Protein AF-A0A803KW13-F1 (afdb_monomer_lite)

Sequence (88 aa):
MTMLKKSNIAVLVALLMIIWMGKSTGFRCGKIAHNSTCPDGFCCNISGYCGKTVEFCGKSHCQSQCEHEDVPQIQAKQTPSIRAFRTR

Organism: Chenopodium quinoa (NCBI:txid63459)

Structure (mmCIF, N/CA/C/O backbone):
data_AF-A0A803KW13-F1
#
_entry.id   AF-A0A803KW13-F1
#
loop_
_atom_site.group_PDB
_atom_site.id
_atom_site.type_symbol
_atom_site.label_atom_id
_atom_site.label_alt_id
_atom_site.label_comp_id
_atom_site.label_asym_id
_atom_site.label_entity_id
_atom_site.label_seq_id
_atom_site.pdbx_PDB_ins_code
_atom_site.Cartn_x
_atom_site.Cartn_y
_atom_site.Cartn_z
_atom_site.occupancy
_atom_site.B_iso_or_equiv
_atom_site.auth_seq_id
_atom_site.auth_comp_id
_atom_site.auth_asym_id
_atom_site.auth_atom_id
_atom_site.pdbx_PDB_model_num
ATOM 1 N N . MET A 1 1 ? 33.187 -20.341 -38.595 1.00 43.28 1 MET A N 1
ATOM 2 C CA . MET A 1 1 ? 32.102 -20.575 -37.618 1.00 43.28 1 MET A CA 1
ATOM 3 C C . MET A 1 1 ? 32.135 -19.469 -36.564 1.00 43.28 1 MET A C 1
ATOM 5 O O . MET A 1 1 ? 32.844 -19.555 -35.577 1.00 43.28 1 MET A O 1
ATOM 9 N N . THR A 1 2 ? 31.448 -18.372 -36.901 1.00 41.94 2 THR A N 1
ATOM 10 C CA . THR A 1 2 ? 30.796 -17.373 -36.029 1.00 41.94 2 THR A CA 1
ATOM 11 C C . THR A 1 2 ? 31.546 -16.842 -34.795 1.00 41.94 2 THR A C 1
ATOM 13 O O . THR A 1 2 ? 31.236 -17.211 -33.665 1.00 41.94 2 THR A O 1
ATOM 16 N N . MET A 1 3 ? 32.443 -15.873 -35.028 1.00 49.66 3 MET A N 1
ATOM 17 C CA . MET A 1 3 ? 32.901 -14.895 -34.021 1.00 49.66 3 MET A CA 1
ATOM 18 C C . MET A 1 3 ? 31.928 -13.703 -33.859 1.00 49.66 3 MET A C 1
ATOM 20 O O . MET A 1 3 ? 32.010 -12.978 -32.873 1.00 49.66 3 MET A O 1
ATOM 24 N N . LEU A 1 4 ? 30.920 -13.551 -34.737 1.00 54.59 4 LEU A N 1
ATOM 25 C CA . LEU A 1 4 ? 29.619 -13.028 -34.303 1.00 54.59 4 LEU A CA 1
ATOM 26 C C . LEU A 1 4 ? 29.020 -14.121 -33.431 1.00 54.59 4 LEU A C 1
ATOM 28 O O . LEU A 1 4 ? 28.523 -15.075 -34.011 1.00 54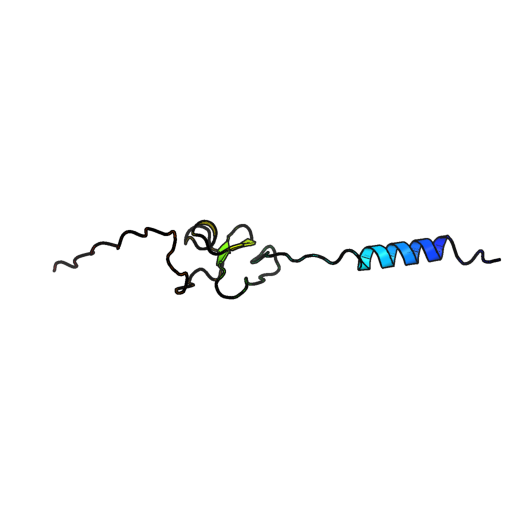.59 4 LEU A O 1
ATOM 32 N N . LYS A 1 5 ? 29.090 -14.052 -32.101 1.00 54.72 5 LYS A N 1
ATOM 33 C CA . LYS A 1 5 ? 28.039 -14.641 -31.248 1.00 54.72 5 LYS A CA 1
ATOM 34 C C . LYS A 1 5 ? 28.288 -14.463 -29.762 1.00 54.72 5 LYS A C 1
ATOM 36 O O . LYS A 1 5 ? 27.312 -14.316 -29.063 1.00 54.72 5 LYS A O 1
ATOM 41 N N . LYS A 1 6 ? 29.509 -14.402 -29.224 1.00 55.41 6 LYS A N 1
ATOM 42 C CA . LYS A 1 6 ? 29.646 -14.504 -27.752 1.00 55.41 6 LYS A CA 1
ATOM 43 C C . LYS A 1 6 ? 29.341 -13.212 -26.980 1.00 55.41 6 LYS A C 1
ATOM 45 O O . LYS A 1 6 ? 28.599 -13.270 -26.009 1.00 55.41 6 LYS A O 1
ATOM 50 N N . SER A 1 7 ? 29.822 -12.055 -27.450 1.00 68.12 7 SER A N 1
ATOM 51 C CA . SER A 1 7 ? 29.515 -10.753 -26.824 1.00 68.12 7 SER A CA 1
ATOM 52 C C . SER A 1 7 ? 28.091 -10.280 -27.156 1.00 68.12 7 SER A C 1
ATOM 54 O O . SER A 1 7 ? 27.328 -9.953 -26.256 1.00 68.12 7 SER A O 1
ATOM 56 N N . ASN A 1 8 ? 27.661 -10.387 -28.420 1.00 71.06 8 ASN A N 1
ATOM 57 C CA . ASN A 1 8 ? 26.300 -10.002 -28.819 1.00 71.06 8 ASN A CA 1
ATOM 58 C C . ASN A 1 8 ? 25.222 -10.949 -28.264 1.00 71.06 8 ASN A C 1
ATOM 60 O O . ASN A 1 8 ? 24.174 -10.464 -27.859 1.00 71.06 8 ASN A O 1
ATOM 64 N N . ILE A 1 9 ? 25.456 -12.273 -28.180 1.00 79.31 9 ILE A N 1
ATOM 65 C CA . ILE A 1 9 ? 24.522 -13.166 -27.464 1.00 79.31 9 ILE A CA 1
ATOM 66 C C . ILE A 1 9 ? 24.517 -12.823 -25.978 1.00 79.31 9 ILE A C 1
ATOM 68 O O . ILE A 1 9 ? 23.439 -12.799 -25.407 1.00 79.31 9 ILE A O 1
ATOM 72 N N . ALA A 1 10 ? 25.657 -12.527 -25.344 1.00 80.94 10 ALA A N 1
ATOM 73 C CA . ALA A 1 10 ? 25.659 -12.140 -23.931 1.00 80.94 10 ALA A CA 1
ATOM 74 C C . ALA A 1 10 ? 24.825 -10.870 -23.682 1.00 80.94 10 ALA A C 1
ATOM 76 O O . ALA A 1 10 ? 24.044 -10.833 -22.735 1.00 80.94 10 ALA A O 1
ATOM 77 N N . VAL A 1 11 ? 24.916 -9.876 -24.574 1.00 83.94 11 VAL A N 1
ATOM 78 C CA . VAL A 1 11 ? 24.084 -8.662 -24.527 1.00 83.94 11 VAL A CA 1
ATOM 79 C C . VAL A 1 11 ? 22.607 -8.990 -24.768 1.00 83.94 11 VAL A C 1
ATOM 81 O O . VAL A 1 11 ? 21.756 -8.541 -24.006 1.00 83.94 11 VAL A O 1
ATOM 84 N N . LEU A 1 12 ? 22.283 -9.817 -25.767 1.00 82.38 12 LEU A N 1
ATOM 85 C CA . LEU A 1 12 ? 20.901 -10.227 -26.045 1.00 82.38 12 LEU A CA 1
ATOM 86 C C . LEU A 1 12 ? 20.300 -11.053 -24.897 1.00 82.38 12 LEU A C 1
ATOM 88 O O . LEU A 1 12 ? 19.153 -10.832 -24.529 1.00 82.38 12 LEU A O 1
ATOM 92 N N . VAL A 1 13 ? 21.067 -11.955 -24.283 1.00 84.62 13 VAL A N 1
ATOM 93 C CA . VAL A 1 13 ? 20.639 -12.751 -23.122 1.00 84.62 13 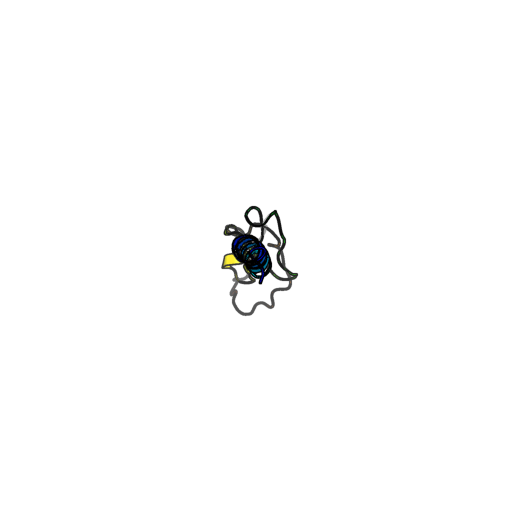VAL A CA 1
ATOM 94 C C . VAL A 1 13 ? 20.435 -11.855 -21.902 1.00 84.62 13 VAL A C 1
ATOM 96 O O . VAL A 1 13 ? 19.430 -12.009 -21.219 1.00 84.62 13 VAL A O 1
ATOM 99 N N . ALA A 1 14 ? 21.314 -10.881 -21.652 1.00 83.88 14 ALA A N 1
ATOM 100 C CA . ALA A 1 14 ? 21.138 -9.918 -20.565 1.00 83.88 14 ALA A CA 1
ATOM 101 C C . ALA A 1 14 ? 19.885 -9.044 -20.757 1.00 83.88 14 ALA A C 1
ATOM 103 O O . ALA A 1 14 ? 19.117 -8.866 -19.814 1.00 83.88 14 ALA A O 1
ATOM 104 N N . LEU A 1 15 ? 19.630 -8.558 -21.977 1.00 83.00 15 LEU A N 1
ATOM 105 C CA . LEU A 1 15 ? 18.423 -7.789 -22.303 1.00 83.00 15 LEU A CA 1
ATOM 106 C C . LEU A 1 15 ? 17.152 -8.628 -22.150 1.00 83.00 15 LEU A C 1
ATOM 108 O O . LEU A 1 15 ? 16.174 -8.157 -21.577 1.00 83.00 15 LEU A O 1
ATOM 112 N N . LEU A 1 16 ? 17.180 -9.886 -22.592 1.00 84.25 16 LEU A N 1
ATOM 113 C CA . LEU A 1 16 ? 16.065 -10.806 -22.396 1.00 84.25 16 LEU A CA 1
ATOM 114 C C . LEU A 1 16 ? 15.831 -11.071 -20.902 1.00 84.25 16 LEU A C 1
ATOM 116 O O . LEU A 1 16 ? 14.705 -10.927 -20.445 1.00 84.25 16 LEU A O 1
ATOM 120 N N . MET A 1 17 ? 16.867 -11.349 -20.105 1.00 77.19 17 MET A N 1
ATOM 121 C CA . MET A 1 17 ? 16.751 -11.574 -18.651 1.00 77.19 17 MET A CA 1
ATOM 122 C C . MET A 1 17 ? 16.130 -10.387 -17.892 1.00 77.19 17 MET A C 1
ATOM 124 O O . MET A 1 17 ? 15.410 -10.596 -16.919 1.00 77.19 17 MET A O 1
ATOM 128 N N . ILE A 1 18 ? 16.347 -9.151 -18.353 1.00 76.44 18 ILE A N 1
ATOM 129 C CA . ILE A 1 18 ? 15.710 -7.946 -17.792 1.00 76.44 18 ILE A CA 1
ATOM 130 C C . ILE A 1 18 ? 14.208 -7.895 -18.132 1.00 76.44 18 ILE A C 1
ATOM 132 O O . ILE A 1 18 ? 13.411 -7.454 -17.308 1.00 76.44 18 ILE A O 1
ATOM 136 N N . ILE A 1 19 ? 13.809 -8.394 -19.306 1.00 72.75 19 ILE A N 1
ATOM 137 C CA . ILE A 1 19 ? 12.407 -8.473 -19.756 1.00 72.75 19 ILE A CA 1
ATOM 138 C C . ILE A 1 19 ? 11.629 -9.563 -18.988 1.00 72.75 19 ILE A C 1
ATOM 140 O O . ILE A 1 19 ? 10.432 -9.410 -18.756 1.00 72.75 19 ILE A O 1
ATOM 144 N N . TRP A 1 20 ? 12.299 -10.628 -18.529 1.00 71.69 20 TRP A N 1
ATOM 145 C CA . TRP A 1 20 ? 11.686 -11.703 -17.728 1.00 71.69 20 TRP A CA 1
ATOM 146 C C . TRP A 1 20 ? 11.475 -11.351 -16.246 1.00 71.69 20 TRP A C 1
ATOM 148 O O . TRP A 1 20 ? 10.692 -12.021 -15.574 1.00 71.69 20 TRP A O 1
ATOM 158 N N . MET A 1 21 ? 12.102 -10.292 -15.720 1.00 64.94 21 MET A N 1
ATOM 159 C CA . MET A 1 21 ? 11.789 -9.782 -14.378 1.00 64.94 21 MET A CA 1
ATOM 160 C C . MET A 1 21 ? 10.533 -8.906 -14.420 1.00 64.94 21 MET A C 1
ATOM 162 O O . MET A 1 21 ? 10.578 -7.693 -14.200 1.00 64.94 21 MET A O 1
ATOM 166 N N . GLY A 1 22 ? 9.393 -9.532 -14.719 1.00 61.72 22 GLY A N 1
ATOM 167 C CA .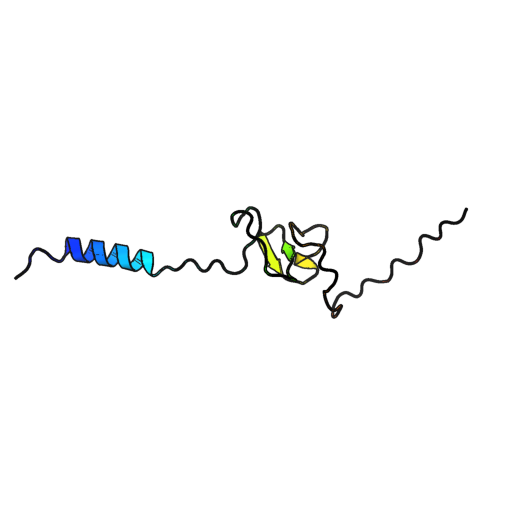 GLY A 1 22 ? 8.081 -8.920 -14.564 1.00 61.72 22 GLY A CA 1
ATOM 168 C C . GLY A 1 22 ? 7.946 -8.368 -13.146 1.00 61.72 22 GLY A C 1
ATOM 169 O O . GLY A 1 22 ? 7.998 -9.108 -12.164 1.00 61.72 22 GLY A O 1
ATOM 170 N N . LYS A 1 23 ? 7.828 -7.045 -13.026 1.00 58.34 23 LYS A N 1
ATOM 171 C CA . LYS A 1 23 ? 7.586 -6.387 -11.746 1.00 58.34 23 LYS A CA 1
ATOM 172 C C . LYS A 1 23 ? 6.196 -6.784 -11.260 1.00 58.34 23 LYS A C 1
ATOM 174 O O . LYS A 1 23 ? 5.205 -6.223 -11.714 1.00 58.34 23 LYS A O 1
ATOM 179 N N . SER A 1 24 ? 6.123 -7.722 -10.322 1.00 56.97 24 SER A N 1
ATOM 180 C CA . SER A 1 24 ? 4.899 -7.994 -9.574 1.00 56.97 24 SER A CA 1
ATOM 181 C C . SER A 1 24 ? 4.558 -6.767 -8.729 1.00 56.97 24 SER A C 1
ATOM 183 O O . SER A 1 24 ? 5.052 -6.607 -7.614 1.00 56.97 24 SER A O 1
ATOM 185 N N . THR A 1 25 ? 3.721 -5.871 -9.251 1.00 56.69 25 THR A N 1
ATOM 186 C CA . THR A 1 25 ? 3.089 -4.793 -8.479 1.00 56.69 25 THR A CA 1
ATOM 187 C C . THR A 1 25 ? 1.983 -5.397 -7.619 1.00 56.69 25 THR A C 1
ATOM 189 O O . THR A 1 25 ? 0.796 -5.180 -7.840 1.00 56.69 25 THR A O 1
ATOM 192 N N . GLY A 1 26 ? 2.373 -6.243 -6.669 1.00 63.16 26 GLY A N 1
ATOM 193 C CA . GLY A 1 26 ? 1.450 -6.831 -5.714 1.00 63.16 26 GLY A CA 1
ATOM 194 C C . GLY A 1 26 ? 0.993 -5.763 -4.731 1.00 63.16 26 GLY A C 1
ATOM 195 O O . GLY A 1 26 ? 1.817 -5.237 -3.994 1.00 63.16 26 GLY A O 1
ATOM 196 N N . PHE A 1 27 ? -0.304 -5.453 -4.732 1.00 76.31 27 PHE A N 1
ATOM 197 C CA . PHE A 1 27 ? -1.037 -4.854 -3.608 1.00 76.31 27 PHE A CA 1
ATOM 198 C C . PHE A 1 27 ? -0.450 -3.567 -2.984 1.00 76.31 27 PHE A C 1
ATOM 200 O O . PHE A 1 27 ? -0.781 -3.236 -1.843 1.00 76.31 27 PHE A O 1
ATOM 207 N N . ARG A 1 28 ? 0.411 -2.834 -3.705 1.00 89.94 28 ARG A N 1
ATOM 208 C CA . ARG A 1 28 ? 0.922 -1.534 -3.258 1.00 89.94 28 ARG A CA 1
ATOM 209 C C . ARG A 1 28 ? -0.013 -0.432 -3.721 1.00 89.94 28 ARG A C 1
ATOM 211 O O . ARG A 1 28 ? -0.538 -0.500 -4.826 1.00 89.94 28 ARG A O 1
ATOM 218 N N . CYS A 1 29 ? -0.171 0.579 -2.884 1.00 92.19 29 CYS A N 1
ATOM 219 C CA . CYS A 1 29 ? -1.029 1.724 -3.143 1.00 92.19 29 CYS A CA 1
ATOM 220 C C . CYS A 1 29 ? -0.389 3.012 -2.633 1.00 92.19 29 CYS A C 1
ATOM 222 O O . CYS A 1 29 ? 0.611 3.004 -1.905 1.00 92.19 29 CYS A O 1
ATOM 224 N N . GLY A 1 30 ? -0.979 4.137 -3.018 1.00 90.62 30 GLY A N 1
ATOM 225 C CA . GLY A 1 30 ? -0.625 5.417 -2.440 1.00 90.62 30 GLY A CA 1
ATOM 226 C C . GLY A 1 30 ? 0.666 6.019 -2.985 1.00 90.62 30 GLY A C 1
ATOM 227 O O . GLY A 1 30 ? 1.157 5.647 -4.054 1.00 90.62 30 GLY A O 1
ATOM 228 N N . LYS A 1 31 ? 1.242 6.974 -2.247 1.00 87.81 31 LYS A N 1
ATOM 229 C CA . LYS A 1 31 ? 2.394 7.782 -2.713 1.00 87.81 31 LYS A CA 1
ATOM 230 C C . LYS A 1 31 ? 3.608 6.947 -3.126 1.00 87.81 31 LYS A C 1
ATOM 232 O O . LYS A 1 31 ? 4.315 7.305 -4.062 1.00 87.81 31 LYS A O 1
ATOM 237 N N . ILE A 1 32 ? 3.834 5.821 -2.449 1.00 86.06 32 ILE A N 1
ATOM 238 C CA . ILE A 1 32 ? 4.963 4.919 -2.723 1.00 86.06 32 ILE A CA 1
ATOM 239 C C . ILE A 1 32 ? 4.751 4.040 -3.963 1.00 86.06 32 ILE A C 1
ATOM 241 O O . ILE A 1 32 ? 5.672 3.348 -4.394 1.00 86.06 32 ILE A O 1
ATOM 245 N N . ALA A 1 33 ? 3.538 4.047 -4.515 1.00 88.31 33 ALA A N 1
ATOM 246 C CA . ALA A 1 33 ? 3.126 3.245 -5.654 1.00 88.31 33 ALA A CA 1
ATOM 247 C C . ALA A 1 33 ? 2.468 4.121 -6.733 1.00 88.31 33 ALA A C 1
ATOM 249 O O . ALA A 1 33 ? 1.465 3.733 -7.323 1.00 88.31 33 ALA A O 1
ATOM 250 N N . HIS A 1 34 ? 3.024 5.313 -6.981 1.00 87.38 34 HIS A N 1
ATOM 251 C CA . HIS A 1 34 ? 2.553 6.247 -8.015 1.00 87.38 34 HIS A CA 1
ATOM 252 C C . HIS A 1 34 ? 1.079 6.660 -7.862 1.00 87.38 34 HIS A C 1
ATOM 254 O O . HIS A 1 34 ? 0.379 6.844 -8.853 1.00 87.38 34 HIS A O 1
ATOM 260 N N . ASN A 1 35 ? 0.607 6.806 -6.620 1.00 87.00 35 ASN A N 1
ATOM 261 C CA . ASN A 1 35 ? -0.796 7.076 -6.292 1.00 87.00 35 ASN A CA 1
ATOM 262 C C . ASN A 1 35 ? -1.768 6.013 -6.833 1.00 87.00 35 ASN A C 1
ATOM 264 O O . ASN A 1 35 ? -2.933 6.315 -7.081 1.00 87.00 35 ASN A O 1
ATOM 268 N N . SER A 1 36 ? -1.306 4.770 -6.998 1.00 90.19 36 SER A N 1
ATOM 269 C CA . SER A 1 36 ? -2.193 3.649 -7.317 1.00 90.19 36 SER A CA 1
ATOM 270 C C . SER A 1 36 ? -3.224 3.435 -6.213 1.00 90.19 36 SER A C 1
ATOM 272 O O . SER A 1 36 ? -2.947 3.600 -5.019 1.00 90.19 36 SER A O 1
ATOM 274 N N . THR A 1 37 ? -4.432 3.079 -6.630 1.00 88.62 37 THR A N 1
ATOM 275 C CA . THR A 1 37 ? -5.543 2.732 -5.750 1.00 88.62 37 THR A CA 1
ATOM 276 C C . THR A 1 37 ? -5.610 1.224 -5.548 1.00 88.62 37 THR A C 1
ATOM 278 O O . THR A 1 37 ? -5.130 0.437 -6.365 1.00 88.62 37 THR A O 1
ATOM 281 N N . CYS A 1 38 ? -6.195 0.819 -4.425 1.00 89.19 38 CYS A N 1
ATOM 282 C CA . CYS A 1 38 ? -6.523 -0.581 -4.192 1.00 89.19 38 CYS A CA 1
ATOM 283 C C . CYS A 1 38 ? -7.770 -0.979 -4.988 1.00 89.19 38 CYS A C 1
ATOM 285 O O . CYS A 1 38 ? -8.573 -0.100 -5.299 1.00 89.19 38 CYS A O 1
ATOM 287 N N . PRO A 1 39 ? -7.963 -2.279 -5.264 1.00 86.25 39 PRO A N 1
ATOM 288 C CA . PRO A 1 39 ? -9.222 -2.790 -5.796 1.00 86.25 39 PRO A CA 1
ATOM 289 C C . PRO A 1 39 ? -10.415 -2.405 -4.912 1.00 86.25 39 PRO A C 1
ATOM 291 O O . PRO A 1 39 ? -10.245 -2.174 -3.711 1.00 86.25 39 PRO A O 1
ATOM 294 N N . ASP A 1 40 ? -11.617 -2.415 -5.485 1.00 83.00 40 ASP A N 1
ATOM 295 C CA . ASP A 1 40 ? -12.841 -2.072 -4.762 1.00 83.00 40 ASP A CA 1
ATOM 296 C C . ASP A 1 40 ? -13.017 -2.913 -3.487 1.00 83.00 40 ASP A C 1
ATOM 298 O O . ASP A 1 40 ? -12.788 -4.131 -3.449 1.00 83.00 40 ASP A O 1
ATOM 302 N N . GLY A 1 41 ? -13.419 -2.250 -2.407 1.00 78.81 41 GLY A N 1
ATOM 303 C CA . GLY A 1 41 ? -13.584 -2.868 -1.097 1.00 78.81 41 GLY A CA 1
ATOM 304 C C . GLY A 1 41 ? -12.282 -3.021 -0.306 1.00 78.81 41 GLY A C 1
ATOM 305 O O . GLY A 1 41 ? -12.297 -3.735 0.697 1.00 78.81 41 GLY A O 1
ATOM 306 N N . PHE A 1 42 ? -11.165 -2.415 -0.733 1.00 86.94 42 PHE A N 1
ATOM 307 C CA . PHE A 1 42 ? -9.890 -2.395 -0.004 1.00 86.94 42 PHE A CA 1
ATOM 308 C C . PHE A 1 42 ? -9.425 -0.969 0.309 1.00 86.94 42 PHE A C 1
ATOM 310 O O . PHE A 1 42 ? -9.418 -0.083 -0.544 1.00 86.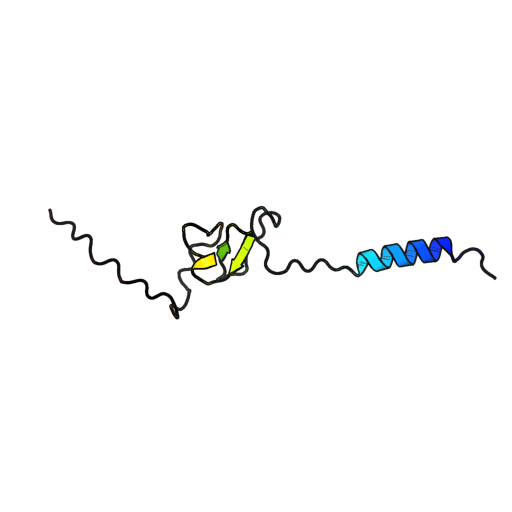94 42 PHE A O 1
ATOM 317 N N . CYS A 1 43 ? -8.925 -0.783 1.524 1.00 91.38 43 CYS A N 1
ATOM 318 C CA . CYS A 1 43 ? -8.333 0.460 1.993 1.00 91.38 43 CYS A CA 1
ATOM 319 C C . CYS A 1 43 ? -6.830 0.466 1.738 1.00 91.38 43 CYS A C 1
ATOM 321 O O . CYS A 1 43 ? -6.159 -0.559 1.885 1.00 91.38 43 CYS A O 1
ATOM 323 N N . CYS A 1 44 ? -6.296 1.636 1.408 1.00 92.69 44 CYS A N 1
ATOM 324 C CA . CYS A 1 44 ? -4.863 1.856 1.341 1.00 92.69 44 CYS A CA 1
ATOM 325 C C . CYS A 1 44 ? -4.360 2.359 2.688 1.00 92.69 44 CYS A C 1
ATOM 327 O O . CYS A 1 44 ? -4.775 3.431 3.129 1.00 92.69 44 CYS A O 1
ATOM 329 N N . ASN A 1 45 ? -3.445 1.636 3.326 1.00 91.31 45 ASN A N 1
ATOM 330 C CA . ASN A 1 45 ? -2.822 2.111 4.557 1.00 91.31 45 ASN A CA 1
ATOM 331 C C . ASN A 1 45 ? -1.683 3.113 4.278 1.00 91.31 45 ASN A C 1
ATOM 333 O O . ASN A 1 45 ? -1.191 3.243 3.156 1.00 91.31 45 ASN A O 1
ATOM 337 N N . ILE A 1 46 ? -1.214 3.815 5.310 1.00 91.31 46 ILE A N 1
ATOM 338 C CA . ILE A 1 46 ? -0.086 4.761 5.207 1.00 91.31 46 ILE A CA 1
ATOM 339 C C . ILE A 1 46 ? 1.230 4.095 4.788 1.00 91.31 46 ILE A C 1
ATOM 341 O O . ILE A 1 46 ? 2.094 4.755 4.215 1.00 91.31 46 ILE A O 1
ATOM 345 N N . SER A 1 47 ? 1.377 2.793 5.044 1.00 91.19 47 SER A N 1
ATOM 346 C CA . SER A 1 47 ? 2.516 1.986 4.599 1.00 91.19 47 SER A CA 1
ATOM 347 C C . SER A 1 47 ? 2.445 1.633 3.108 1.00 91.19 47 SER A C 1
ATOM 349 O O . SER A 1 47 ? 3.370 1.002 2.599 1.00 91.19 47 SER A O 1
ATOM 351 N N . GLY A 1 48 ? 1.375 2.046 2.417 1.00 92.25 48 GLY A N 1
ATOM 352 C CA . GLY A 1 48 ? 1.149 1.863 0.990 1.00 92.25 48 GLY A CA 1
ATOM 353 C C . GLY A 1 48 ? 0.840 0.424 0.600 1.00 92.25 48 GLY A C 1
ATOM 354 O O . GLY A 1 48 ? 1.313 -0.043 -0.435 1.00 92.25 48 GLY A O 1
ATOM 355 N N . TYR A 1 49 ? 0.058 -0.266 1.428 1.00 90.81 49 TYR A N 1
ATOM 356 C CA . TYR A 1 49 ? -0.488 -1.591 1.158 1.00 90.81 49 TYR A CA 1
ATOM 357 C C . TYR A 1 49 ? -2.011 -1.588 1.230 1.00 90.81 49 TYR A C 1
ATOM 359 O O . TYR A 1 49 ? -2.615 -0.867 2.027 1.00 90.81 49 TYR A O 1
ATOM 367 N N . CYS A 1 50 ? -2.613 -2.443 0.415 1.00 91.38 50 CYS A N 1
ATOM 368 C CA . CYS A 1 50 ? -4.053 -2.632 0.370 1.00 91.38 50 CYS A CA 1
ATOM 369 C C . CYS A 1 50 ? -4.522 -3.699 1.371 1.00 91.38 50 CYS A C 1
ATOM 371 O O . CYS A 1 50 ? -3.931 -4.772 1.474 1.00 91.38 50 CYS A O 1
ATOM 373 N N . GLY A 1 51 ? -5.614 -3.439 2.087 1.00 87.50 51 GLY A N 1
ATOM 374 C CA . GLY A 1 51 ? -6.202 -4.389 3.038 1.00 87.50 51 GLY A CA 1
ATOM 375 C C . GLY A 1 51 ? -7.615 -3.988 3.461 1.00 87.50 51 GLY A C 1
ATOM 376 O O . GLY A 1 51 ? -8.074 -2.901 3.131 1.00 87.50 51 GLY A O 1
ATOM 377 N N . LYS A 1 52 ? -8.325 -4.873 4.170 1.00 85.62 52 LYS A N 1
ATOM 378 C CA . LYS A 1 52 ? -9.717 -4.634 4.620 1.00 85.62 52 LYS A CA 1
ATOM 379 C C . LYS A 1 52 ? -9.883 -4.545 6.136 1.00 85.62 52 LYS A C 1
ATOM 381 O O . LYS A 1 52 ? -10.972 -4.260 6.619 1.00 85.62 52 LYS A O 1
ATOM 386 N N . THR A 1 53 ? -8.839 -4.855 6.900 1.00 83.56 53 THR A N 1
ATOM 387 C CA . THR A 1 53 ? -8.929 -4.871 8.364 1.00 83.56 53 THR A CA 1
ATOM 388 C C . THR A 1 53 ? -8.790 -3.457 8.929 1.00 83.56 53 THR A C 1
ATOM 390 O O . THR A 1 53 ? -8.359 -2.528 8.240 1.00 83.56 53 THR A O 1
ATOM 393 N N . VAL A 1 54 ? -9.125 -3.291 10.211 1.00 81.81 54 VAL A N 1
ATOM 394 C CA . VAL A 1 54 ? -9.016 -2.010 10.932 1.00 81.81 54 VAL A CA 1
ATOM 395 C C . VAL A 1 54 ? -7.596 -1.430 10.875 1.00 81.81 54 VAL A C 1
ATOM 397 O O . VAL A 1 54 ? -7.436 -0.216 10.872 1.00 81.81 54 VAL A O 1
ATOM 400 N N . GLU A 1 55 ? -6.563 -2.263 10.762 1.00 80.38 55 GLU A N 1
ATOM 401 C CA . GLU A 1 55 ? -5.174 -1.802 10.621 1.00 80.38 55 GLU A CA 1
ATOM 402 C C . GLU A 1 55 ? -4.911 -1.078 9.290 1.00 80.38 55 GLU A C 1
ATOM 404 O O . GLU A 1 55 ? -4.029 -0.224 9.216 1.00 80.38 55 GLU A O 1
ATOM 409 N N . PHE A 1 56 ? -5.693 -1.380 8.246 1.00 85.38 56 PHE A N 1
ATOM 410 C CA . PHE A 1 56 ? -5.576 -0.753 6.926 1.00 85.38 56 PHE A CA 1
ATOM 411 C C . PHE A 1 56 ? -6.599 0.363 6.720 1.00 85.38 56 PHE A C 1
ATOM 413 O O . PHE A 1 56 ? -6.273 1.402 6.151 1.00 85.38 56 PHE A O 1
ATOM 420 N N . CYS A 1 57 ? -7.827 0.152 7.196 1.00 88.25 57 CYS A N 1
ATOM 421 C CA . CYS A 1 57 ? -8.952 1.077 7.043 1.00 88.25 57 CYS A CA 1
ATOM 422 C C . CYS A 1 57 ? -9.112 2.056 8.216 1.00 88.25 57 CYS A C 1
ATOM 424 O O . CYS A 1 57 ? -9.963 2.942 8.178 1.00 88.25 57 CYS A O 1
ATOM 426 N N . GLY A 1 58 ? -8.336 1.898 9.290 1.00 83.94 58 GLY A N 1
ATOM 427 C CA . GLY A 1 58 ? -8.444 2.724 10.488 1.00 83.94 58 GLY A CA 1
ATOM 428 C C . GLY A 1 58 ? -8.152 4.192 10.190 1.00 83.94 58 GLY A C 1
ATOM 429 O O . GLY A 1 58 ? -7.165 4.512 9.533 1.00 83.94 58 GLY A O 1
ATOM 430 N N . LYS A 1 59 ? -8.980 5.103 10.716 1.00 80.56 59 LYS A N 1
ATOM 431 C CA . LYS A 1 59 ? -8.900 6.551 10.429 1.00 80.56 59 LYS A CA 1
ATOM 432 C C . LYS A 1 59 ? -7.518 7.173 10.676 1.00 80.56 59 LYS A C 1
ATOM 434 O O . LYS A 1 59 ? -7.171 8.143 10.017 1.00 80.56 59 LYS A O 1
ATOM 439 N N . SER A 1 60 ? -6.735 6.635 11.612 1.00 84.81 60 SER A N 1
ATOM 440 C CA . SER A 1 60 ? -5.383 7.111 11.936 1.00 84.81 60 SER A CA 1
ATOM 441 C C . SER A 1 60 ? -4.284 6.581 11.006 1.00 84.81 60 SER A C 1
ATOM 443 O O . SER A 1 60 ? -3.190 7.142 10.989 1.00 84.81 60 SER A O 1
ATOM 445 N N . HIS A 1 61 ? -4.540 5.502 10.260 1.00 85.19 61 HIS A N 1
ATOM 446 C CA . HIS A 1 61 ? -3.528 4.785 9.469 1.00 85.19 61 HIS A CA 1
ATOM 447 C C . HIS A 1 61 ? -3.962 4.502 8.026 1.00 85.19 61 HIS A C 1
ATOM 449 O O . HIS A 1 61 ? -3.209 3.879 7.278 1.00 85.19 61 HIS A O 1
ATOM 455 N N . CYS A 1 62 ? -5.135 4.981 7.616 1.00 89.56 62 CYS A N 1
ATOM 456 C CA . CYS A 1 62 ? -5.628 4.908 6.251 1.00 89.56 62 CYS A CA 1
ATOM 457 C C . CYS A 1 62 ? -5.236 6.160 5.453 1.00 89.56 62 CYS A C 1
ATOM 459 O O . CYS A 1 62 ? -5.325 7.286 5.940 1.00 89.56 62 CYS A O 1
ATOM 461 N N . GLN A 1 63 ? -4.784 5.953 4.218 1.00 90.94 63 GLN A N 1
ATOM 462 C CA . GLN A 1 63 ? -4.381 6.991 3.273 1.00 90.94 63 GLN A CA 1
ATOM 463 C C . GLN A 1 63 ? -5.456 7.263 2.209 1.00 90.94 63 GLN A C 1
ATOM 465 O O . GLN A 1 63 ? -5.671 8.422 1.861 1.00 90.94 63 GLN A O 1
ATOM 470 N N . SER A 1 64 ? -6.106 6.226 1.672 1.00 87.56 64 SER A N 1
ATOM 471 C CA . SER A 1 64 ? -7.174 6.352 0.668 1.00 87.56 64 SER A CA 1
ATOM 472 C C . SER A 1 64 ? -8.146 5.170 0.730 1.00 87.56 64 SER A C 1
ATOM 474 O O . SER A 1 64 ? -7.799 4.104 1.240 1.00 87.56 64 SER A O 1
ATOM 476 N N . GLN A 1 65 ? -9.367 5.355 0.211 1.00 86.62 65 GLN A N 1
ATOM 477 C CA . GLN A 1 65 ? -10.451 4.353 0.240 1.00 86.62 65 GLN A CA 1
ATOM 478 C C . GLN A 1 65 ? -10.840 3.918 1.664 1.00 86.62 65 GLN A C 1
ATOM 480 O O . GLN A 1 65 ? -11.107 2.753 1.931 1.00 86.62 65 GLN A O 1
ATOM 485 N N . CYS A 1 66 ? -10.859 4.879 2.592 1.00 84.38 66 CYS A N 1
ATOM 486 C CA . CYS A 1 66 ? -11.116 4.658 4.019 1.00 84.38 66 CYS A CA 1
ATOM 487 C C . CYS A 1 66 ? -12.610 4.519 4.371 1.00 84.38 66 CYS A C 1
ATOM 489 O O . CYS A 1 66 ? -12.947 4.293 5.530 1.00 84.38 66 CYS A O 1
ATOM 491 N N . GLU A 1 67 ? -13.495 4.683 3.387 1.00 69.50 67 GLU A N 1
ATOM 492 C CA . GLU A 1 67 ? -14.952 4.778 3.540 1.00 69.50 67 GLU A CA 1
ATOM 493 C C . GLU A 1 67 ? -15.663 3.648 2.782 1.00 69.50 67 GLU A C 1
ATOM 495 O O . GLU A 1 67 ? -16.605 3.876 2.031 1.00 69.50 67 GLU A O 1
ATOM 500 N N . HIS A 1 68 ? -15.208 2.404 2.946 1.00 56.38 68 HIS A N 1
ATOM 501 C CA . HIS A 1 68 ? -16.007 1.264 2.501 1.00 56.38 68 HIS A CA 1
ATOM 502 C C . HIS A 1 68 ? -17.041 0.907 3.570 1.00 56.38 68 HIS A C 1
ATOM 504 O O . HIS A 1 68 ? -16.749 0.202 4.535 1.00 56.38 68 HIS A O 1
ATOM 510 N N . GLU A 1 69 ? -18.258 1.414 3.369 1.00 50.06 69 GLU A N 1
ATOM 511 C CA . GLU A 1 69 ? -19.447 1.106 4.174 1.00 50.06 69 GLU A CA 1
ATOM 512 C C . GLU A 1 69 ? -19.926 -0.355 4.015 1.00 50.06 69 GLU A C 1
ATOM 514 O O . GLU A 1 69 ? -20.696 -0.835 4.840 1.00 50.06 69 GLU A O 1
ATOM 519 N N . ASP A 1 70 ? -19.382 -1.112 3.052 1.00 52.44 70 ASP A N 1
ATOM 520 C CA . ASP A 1 70 ? -19.732 -2.516 2.784 1.00 52.44 70 ASP A CA 1
ATOM 521 C C . ASP A 1 70 ? -18.660 -3.522 3.240 1.00 52.44 70 ASP A C 1
ATOM 523 O O . ASP A 1 70 ? -18.393 -4.517 2.564 1.00 52.44 70 ASP A O 1
ATOM 527 N N . VAL A 1 71 ? -18.004 -3.295 4.382 1.00 47.78 71 VAL A N 1
ATOM 528 C CA . VAL A 1 71 ? -17.296 -4.387 5.072 1.00 47.78 71 VAL A CA 1
ATOM 529 C C . VAL A 1 71 ? -18.348 -5.171 5.858 1.00 47.78 71 VAL A C 1
ATOM 531 O O . VAL A 1 71 ? -18.848 -4.637 6.856 1.00 47.78 71 VAL A O 1
ATOM 534 N N . PRO A 1 72 ? -18.693 -6.424 5.479 1.00 50.84 72 PRO A N 1
ATOM 535 C CA . PRO A 1 72 ? -19.502 -7.278 6.334 1.00 50.84 72 PRO A CA 1
ATOM 536 C C . PRO A 1 72 ? -18.770 -7.375 7.667 1.00 50.84 72 PRO A C 1
ATOM 538 O O . PRO A 1 72 ? -17.635 -7.847 7.729 1.00 50.84 72 PRO A O 1
ATOM 541 N N . GLN A 1 73 ? -19.402 -6.838 8.706 1.00 44.59 73 GLN A N 1
ATOM 542 C CA . GLN A 1 73 ? -18.881 -6.649 10.054 1.00 44.59 73 GLN A CA 1
ATOM 543 C C . GLN A 1 73 ? -18.658 -7.999 10.758 1.00 44.59 73 GLN A C 1
ATOM 545 O O . GLN A 1 73 ? -19.283 -8.301 11.770 1.00 44.59 73 GLN A O 1
ATOM 550 N N . ILE A 1 74 ? -17.773 -8.847 10.244 1.00 54.03 74 ILE A N 1
ATOM 551 C CA . ILE A 1 74 ? -17.208 -9.955 11.003 1.00 54.03 74 ILE A CA 1
ATOM 552 C C . ILE A 1 74 ? -15.827 -9.456 11.421 1.00 54.03 74 ILE A C 1
ATOM 554 O O . ILE A 1 74 ? -14.934 -9.342 10.595 1.00 54.03 74 ILE A O 1
ATOM 558 N N . GLN A 1 75 ? -15.667 -9.132 12.706 1.00 51.22 75 GLN A N 1
ATOM 559 C CA . GLN A 1 75 ? -14.439 -8.613 13.341 1.00 51.22 75 GLN A CA 1
ATOM 560 C C . GLN A 1 75 ? -14.231 -7.088 13.348 1.00 51.22 75 GLN A C 1
ATOM 562 O O . GLN A 1 75 ? -13.110 -6.597 13.267 1.00 51.22 75 GLN A O 1
ATOM 567 N N . ALA A 1 76 ? -15.281 -6.321 13.621 1.00 49.44 76 ALA A N 1
ATOM 568 C CA . ALA A 1 76 ? -15.115 -5.146 14.469 1.00 49.44 76 ALA A CA 1
ATOM 569 C C . ALA A 1 76 ? -16.327 -5.049 15.384 1.00 49.44 76 ALA A C 1
ATOM 571 O O . ALA A 1 76 ? -17.414 -4.635 15.001 1.00 49.44 76 ALA A O 1
ATOM 572 N N . LYS A 1 77 ? -16.130 -5.442 16.637 1.00 44.66 77 LYS A N 1
ATOM 573 C CA . LYS A 1 77 ? -16.994 -5.070 17.750 1.00 44.66 77 LYS A CA 1
ATOM 574 C C . LYS A 1 77 ? -16.823 -3.559 17.971 1.00 44.66 77 LYS A C 1
ATOM 576 O O . LYS A 1 77 ? -16.228 -3.137 18.955 1.00 44.66 77 LYS A O 1
ATOM 581 N N . GLN A 1 78 ? -17.278 -2.746 17.017 1.00 40.16 78 GLN A N 1
ATOM 582 C CA . GLN A 1 78 ? -17.538 -1.331 17.219 1.00 40.16 78 GLN A CA 1
ATOM 583 C C . GLN A 1 78 ? -18.803 -1.263 18.061 1.00 40.16 78 GLN A C 1
ATOM 585 O O . GLN A 1 78 ? -19.928 -1.372 17.580 1.00 40.16 78 GLN A O 1
ATOM 590 N N . THR A 1 79 ? -18.576 -1.169 19.368 1.00 46.47 79 THR A N 1
ATOM 591 C CA . THR A 1 79 ? -19.549 -0.707 20.348 1.00 46.47 79 THR A CA 1
ATOM 592 C C . THR A 1 79 ? -20.360 0.438 19.731 1.00 46.47 79 THR A C 1
ATOM 594 O O . THR A 1 79 ? -19.752 1.370 19.192 1.00 46.47 79 THR A O 1
ATOM 597 N N . PRO A 1 80 ? -21.702 0.391 19.782 1.00 45.41 80 PRO A N 1
ATOM 598 C CA . PRO A 1 80 ? -22.514 1.492 19.300 1.00 45.41 80 PRO A CA 1
ATOM 599 C C . PRO A 1 80 ? -22.071 2.735 20.064 1.00 45.41 80 PRO A C 1
ATOM 601 O O . PRO A 1 80 ? -21.967 2.699 21.291 1.00 45.41 80 PRO A O 1
ATOM 604 N N . SER A 1 81 ? -21.768 3.814 19.343 1.00 52.06 81 SER A N 1
ATOM 605 C CA . SER A 1 81 ? -21.617 5.135 19.942 1.00 52.06 81 SER A CA 1
ATOM 606 C C . SER A 1 81 ? -22.939 5.444 20.641 1.00 52.06 81 SER A C 1
ATOM 608 O O . SER A 1 81 ? -23.915 5.863 20.015 1.00 52.06 81 SER A O 1
ATOM 610 N N . ILE A 1 82 ? -23.020 5.104 21.930 1.00 51.56 82 ILE A N 1
ATOM 611 C CA . ILE A 1 82 ? -24.157 5.427 22.768 1.00 51.56 82 ILE A CA 1
ATOM 612 C C . ILE A 1 82 ? -24.176 6.947 22.839 1.00 51.56 82 ILE A C 1
ATOM 614 O O . ILE A 1 82 ? -23.416 7.570 23.570 1.00 51.56 82 ILE A O 1
ATOM 618 N N . ARG A 1 83 ? -25.088 7.511 22.048 1.00 53.97 83 ARG A N 1
ATOM 619 C CA . ARG A 1 83 ? -26.004 8.558 22.484 1.00 53.97 83 ARG A CA 1
ATOM 620 C C . ARG A 1 83 ? -25.282 9.747 23.119 1.00 53.97 83 ARG A C 1
ATOM 622 O O . ARG A 1 83 ? -25.335 9.945 24.329 1.00 53.97 83 ARG A O 1
ATOM 629 N N . ALA A 1 84 ? -24.756 10.636 22.280 1.00 54.88 84 ALA A N 1
ATOM 630 C CA . ALA A 1 84 ? -24.778 12.049 22.639 1.00 54.88 84 ALA A CA 1
ATOM 631 C C . ALA A 1 84 ? -26.251 12.490 22.627 1.00 54.88 84 ALA A C 1
ATOM 633 O O . ALA A 1 84 ? -26.781 12.978 21.630 1.00 54.88 84 ALA A O 1
ATOM 634 N N . PHE A 1 85 ? -26.944 12.204 23.731 1.00 57.19 85 PHE A N 1
ATOM 635 C CA . PHE A 1 85 ? -28.204 12.831 24.087 1.00 57.19 85 PH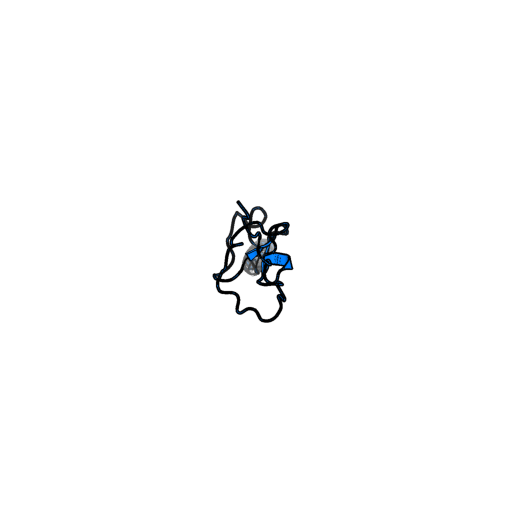E A CA 1
ATOM 636 C C . PHE A 1 85 ? -27.929 14.334 24.068 1.00 57.19 85 PHE A C 1
ATOM 638 O O . PHE A 1 85 ? -2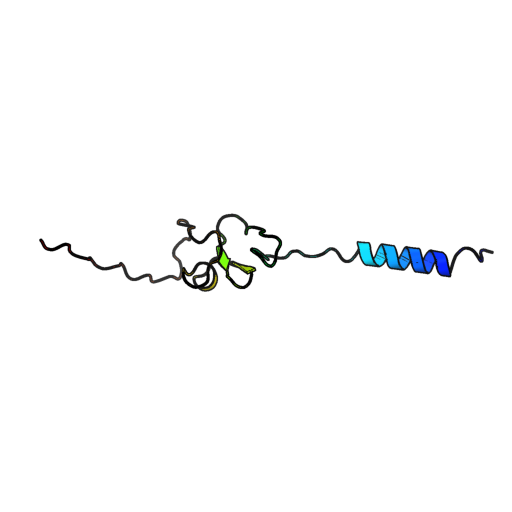7.278 14.871 24.960 1.00 57.19 85 PHE A O 1
ATOM 645 N N . ARG A 1 86 ? -28.373 15.011 23.010 1.00 60.53 86 ARG A N 1
ATOM 646 C CA . ARG A 1 86 ? -28.457 16.466 22.984 1.00 60.53 86 ARG A CA 1
ATOM 647 C C . ARG A 1 86 ? -29.595 16.844 23.929 1.00 60.53 86 ARG A C 1
ATOM 649 O O . ARG A 1 86 ? -30.734 17.015 23.510 1.00 60.53 86 ARG A O 1
ATOM 656 N N . THR A 1 87 ? -29.327 16.833 25.231 1.00 58.25 87 THR A N 1
ATOM 657 C CA . THR A 1 87 ? -30.239 17.399 26.222 1.00 58.25 87 THR A CA 1
ATOM 658 C C . THR A 1 87 ? -30.102 18.912 26.181 1.00 58.25 87 THR A C 1
ATOM 660 O O . THR A 1 87 ? -29.069 19.416 26.603 1.00 58.25 87 THR A O 1
ATOM 663 N N . ARG A 1 88 ? -31.176 19.548 25.695 1.00 54.12 88 ARG A N 1
ATOM 664 C CA . ARG A 1 88 ? -31.539 20.976 25.744 1.00 54.12 88 ARG A CA 1
ATOM 665 C C . ARG A 1 88 ? -30.523 21.973 25.201 1.00 54.12 88 ARG A C 1
ATOM 667 O O . ARG A 1 88 ? -29.518 22.253 25.879 1.00 54.12 88 ARG A O 1
#

Radius of gyration: 24.32 Å; chains: 1; bounding box: 64×42×64 Å

Foldseek 3Di:
DDPPDDVVVVVVVVVVVVVVPPPPPPFFADPVSVRDDGPPQWFQFQVRGTDNDCCRLPPVTTDDPNDPPPDPPPPDPPPPPPDPPPDD

InterPro domains:
  IPR001002 Chitin-binding, type 1 [PF00187] (28-66)
  IPR001002 Chitin-binding, type 1 [PS50941] (26-68)
  IPR001002 Chitin-binding, type 1 [SM00270] (28-66)
  IPR036861 Endochitinase-like superfamily [G3DSA:3.30.60.10] (27-68)
  IPR036861 Endochitinase-like superfamily [SSF57016] (28-71)

pLDDT: mean 72.65, std 16.64, range [40.16, 92.69]

Secondary structure (DSSP, 8-state):
--SSSHHHHHHHHHHHHHHH------SB-BGGGTTBPPPTT-EEETTSBEE-SHHHH-TTTEEE----TT---SS-------------